Protein AF-A0A1P8YPI7-F1 (afdb_monomer_lite)

pLDDT: mean 75.55, std 12.3, range [41.0, 91.81]

Foldseek 3Di:
DVVVVVVVVVVVVVVVCVVVQVVCLVQVDDPVQSVVSVVVSVVVVVVVVVVVVVLVVVDDPVPNVVSCVVVVVVVVVVVVVCVVCVVVVVVVSVPRD

Secondary structure (DSSP, 8-state):
-HHHHHHHHHHHHHHHHHHHHHHHHHHS--TT-HHHHHHHHHHHHHHHHHHHHHHHTT--TTSHHHHHHHHHHHHHHHHHHHHHHHHHHHHHHTT--

Structure (mmCIF, N/CA/C/O backbone):
data_AF-A0A1P8YPI7-F1
#
_entry.id   AF-A0A1P8YPI7-F1
#
loop_
_atom_site.group_PDB
_atom_site.id
_atom_site.type_symbol
_atom_site.label_atom_id
_atom_site.label_alt_id
_atom_site.label_comp_id
_atom_site.label_asym_id
_atom_site.label_entity_id
_atom_site.label_seq_id
_atom_site.pdbx_PDB_ins_code
_atom_site.Cartn_x
_atom_site.Cartn_y
_atom_site.Cartn_z
_atom_site.occupancy
_atom_site.B_iso_or_equiv
_atom_site.auth_seq_id
_atom_site.auth_comp_id
_atom_site.auth_asym_id
_atom_site.auth_atom_id
_atom_site.pdbx_PDB_model_num
ATOM 1 N N . MET A 1 1 ? 13.700 16.456 -9.979 1.00 68.38 1 MET A N 1
ATOM 2 C CA . MET A 1 1 ? 12.294 16.893 -10.152 1.00 68.38 1 MET A CA 1
ATOM 3 C C . MET A 1 1 ? 11.296 15.740 -10.022 1.00 68.38 1 MET A C 1
ATOM 5 O O . MET A 1 1 ? 10.402 15.863 -9.201 1.00 68.38 1 MET A O 1
ATOM 9 N N . GLY A 1 2 ? 11.452 14.607 -10.726 1.00 81.00 2 GLY A N 1
ATOM 10 C CA . GLY A 1 2 ? 10.509 13.470 -10.629 1.00 81.00 2 GLY A CA 1
ATOM 11 C C . GLY A 1 2 ? 10.334 12.869 -9.223 1.00 81.00 2 GLY A C 1
ATOM 12 O O . GLY A 1 2 ? 9.208 12.687 -8.775 1.00 81.00 2 GLY A O 1
ATOM 13 N N . LEU A 1 3 ? 11.429 12.668 -8.478 1.00 83.69 3 LEU A N 1
ATOM 14 C CA . LEU A 1 3 ? 11.396 12.192 -7.082 1.00 83.69 3 LEU A CA 1
ATOM 15 C C . LEU A 1 3 ? 10.542 13.067 -6.151 1.00 83.69 3 LEU A C 1
ATOM 17 O O . LEU A 1 3 ? 9.869 12.545 -5.270 1.00 83.69 3 LEU A O 1
ATOM 21 N N . MET A 1 4 ? 10.526 14.386 -6.369 1.00 86.69 4 MET A N 1
ATOM 22 C CA . MET A 1 4 ? 9.725 15.311 -5.564 1.00 86.69 4 MET A CA 1
ATOM 23 C C . MET A 1 4 ? 8.227 15.051 -5.747 1.00 86.69 4 MET A C 1
ATOM 25 O O . MET A 1 4 ? 7.493 15.013 -4.767 1.00 86.69 4 MET A O 1
ATOM 29 N N . PHE A 1 5 ? 7.783 14.818 -6.985 1.00 87.38 5 PHE A N 1
ATOM 30 C CA . PHE A 1 5 ? 6.388 14.479 -7.275 1.00 87.38 5 PHE A CA 1
ATOM 31 C C . PHE A 1 5 ? 5.993 13.117 -6.708 1.00 87.38 5 PHE A C 1
ATOM 33 O O . PHE A 1 5 ? 4.896 12.986 -6.173 1.00 87.38 5 PHE A O 1
ATOM 40 N N . ILE A 1 6 ? 6.884 12.124 -6.791 1.00 87.00 6 ILE A N 1
ATOM 41 C CA . ILE A 1 6 ? 6.637 10.787 -6.238 1.00 87.00 6 ILE A CA 1
ATOM 42 C C . ILE A 1 6 ? 6.454 10.868 -4.723 1.00 87.00 6 ILE A C 1
ATOM 44 O O . ILE A 1 6 ? 5.450 10.383 -4.211 1.00 87.00 6 ILE A O 1
ATOM 48 N N . LEU A 1 7 ? 7.383 11.517 -4.014 1.00 89.06 7 LEU A N 1
ATOM 49 C CA . LEU A 1 7 ? 7.298 11.669 -2.562 1.00 89.06 7 LEU A CA 1
ATOM 50 C C . LEU A 1 7 ? 6.076 12.492 -2.150 1.00 89.06 7 LEU A C 1
ATOM 52 O O . LEU A 1 7 ? 5.379 12.102 -1.223 1.00 89.06 7 LEU A O 1
ATOM 56 N N . LEU A 1 8 ? 5.762 13.568 -2.878 1.00 89.56 8 LEU A N 1
ATOM 57 C CA . LEU A 1 8 ? 4.567 14.377 -2.634 1.00 89.56 8 LEU A CA 1
ATOM 58 C C . LEU A 1 8 ? 3.285 13.545 -2.779 1.00 89.56 8 LEU A C 1
ATOM 60 O O . LEU A 1 8 ? 2.428 13.589 -1.900 1.00 89.56 8 LEU A O 1
ATOM 64 N N . LEU A 1 9 ? 3.167 12.744 -3.842 1.00 88.69 9 LEU A N 1
ATOM 65 C CA . LEU A 1 9 ? 2.035 11.834 -4.037 1.00 88.69 9 LEU A CA 1
ATOM 66 C C . LEU A 1 9 ? 1.953 10.785 -2.916 1.00 88.69 9 LEU A C 1
ATOM 68 O O . LEU A 1 9 ? 0.864 10.500 -2.418 1.00 88.69 9 LEU A O 1
ATOM 72 N N . PHE A 1 10 ? 3.100 10.255 -2.485 1.00 84.88 10 PHE A N 1
ATOM 73 C CA . PHE A 1 10 ? 3.185 9.307 -1.376 1.00 84.88 10 PHE A CA 1
ATOM 74 C C . PHE A 1 10 ? 2.701 9.924 -0.061 1.00 84.88 10 PHE A C 1
ATOM 76 O O . PHE A 1 10 ? 1.888 9.327 0.637 1.00 84.88 10 PHE A O 1
ATOM 83 N N . THR A 1 11 ? 3.115 11.158 0.233 1.00 88.19 11 THR A N 1
ATOM 84 C CA . THR A 1 11 ? 2.665 11.897 1.417 1.00 88.19 11 THR A CA 1
ATOM 85 C C . THR A 1 11 ? 1.158 12.141 1.393 1.00 88.19 11 THR A C 1
ATOM 87 O O . THR A 1 11 ? 0.496 11.972 2.415 1.00 88.19 11 THR A O 1
ATOM 90 N N . PHE A 1 12 ? 0.581 12.492 0.238 1.00 87.56 12 PHE A N 1
ATOM 91 C CA . PHE A 1 12 ? -0.875 12.594 0.114 1.00 87.56 12 PHE A CA 1
ATOM 92 C C . PHE A 1 12 ? -1.556 11.253 0.408 1.00 87.56 12 PHE A C 1
ATOM 94 O O . PHE A 1 12 ? -2.516 11.224 1.173 1.00 87.56 12 PHE A O 1
ATOM 101 N N . ALA A 1 13 ? -1.048 10.143 -0.137 1.00 83.25 13 ALA A N 1
ATOM 102 C CA . ALA A 1 13 ? -1.586 8.810 0.130 1.00 83.25 13 ALA A CA 1
ATOM 103 C C . ALA A 1 13 ? -1.514 8.437 1.624 1.00 83.25 13 ALA A C 1
ATOM 105 O O . ALA A 1 13 ? -2.502 7.959 2.184 1.00 83.25 13 ALA A O 1
ATOM 106 N N . GLU A 1 14 ? -0.393 8.714 2.294 1.00 82.94 14 GLU A N 1
ATOM 107 C CA . GLU A 1 14 ? -0.244 8.504 3.740 1.00 82.94 14 GLU A CA 1
ATOM 108 C C . GLU A 1 14 ? -1.218 9.353 4.559 1.00 82.94 14 GLU A C 1
ATOM 110 O O . GLU A 1 14 ? -1.796 8.864 5.534 1.00 82.94 14 GLU A O 1
ATOM 115 N N . LEU A 1 15 ? -1.454 10.601 4.145 1.00 85.50 15 LEU A N 1
ATOM 116 C CA . LEU A 1 15 ? -2.401 11.489 4.812 1.00 85.50 15 LEU A CA 1
ATOM 117 C C . LEU A 1 15 ? -3.838 10.961 4.735 1.00 85.50 15 LEU A C 1
ATOM 119 O O . LEU A 1 15 ? -4.607 11.186 5.663 1.00 85.50 15 LEU A O 1
ATOM 123 N N . PHE A 1 16 ? -4.207 10.237 3.675 1.00 79.31 16 PHE A N 1
ATOM 124 C CA . PHE A 1 16 ? -5.496 9.544 3.611 1.00 79.31 16 PHE A CA 1
ATOM 125 C C . PHE A 1 16 ? -5.506 8.254 4.441 1.00 79.31 16 PHE A C 1
ATOM 127 O O . PHE A 1 16 ? -6.523 7.934 5.054 1.00 79.31 16 PHE A O 1
ATOM 134 N N . LEU A 1 17 ? -4.392 7.520 4.505 1.00 73.25 17 LEU A N 1
ATOM 135 C CA . LEU A 1 17 ? -4.318 6.239 5.214 1.00 73.25 17 LEU A CA 1
ATOM 136 C C . LEU A 1 17 ? -4.299 6.390 6.744 1.00 73.25 17 LEU A C 1
ATOM 138 O O . LEU A 1 17 ? -4.984 5.645 7.442 1.00 73.25 17 LEU A O 1
ATOM 142 N N . SER A 1 18 ? -3.539 7.351 7.271 1.00 75.44 18 SER A N 1
ATOM 143 C CA . SER A 1 18 ? -3.324 7.551 8.712 1.00 75.44 18 SER A CA 1
ATOM 144 C C . SER A 1 18 ? -4.614 7.838 9.516 1.00 75.44 18 SER A C 1
ATOM 146 O O . SER A 1 18 ? -4.885 7.118 10.486 1.00 75.44 18 SER A O 1
ATOM 148 N N . PRO A 1 19 ? -5.489 8.789 9.118 1.00 65.19 19 PRO A N 1
ATOM 149 C CA . PRO A 1 19 ? -6.743 9.043 9.827 1.00 65.19 19 PRO A CA 1
ATOM 150 C C . PRO A 1 19 ? -7.781 7.937 9.591 1.00 65.19 19 PRO A C 1
ATOM 152 O O . PRO A 1 19 ? -8.561 7.632 10.493 1.00 65.19 19 PRO A O 1
ATOM 155 N N . VAL A 1 20 ? -7.785 7.295 8.414 1.00 65.75 20 VAL A N 1
ATOM 156 C CA . VAL A 1 20 ? -8.739 6.224 8.080 1.00 65.75 20 VAL A CA 1
ATOM 157 C C . VAL A 1 20 ? -8.402 4.928 8.816 1.00 65.75 20 VAL A C 1
ATOM 159 O O . VAL A 1 20 ? -9.312 4.294 9.338 1.00 65.75 20 VAL A O 1
ATOM 162 N N . GLY A 1 21 ? -7.127 4.551 8.937 1.00 61.97 21 GLY A N 1
ATOM 163 C CA . GLY A 1 21 ? -6.698 3.330 9.631 1.00 61.97 21 GLY A CA 1
ATOM 164 C C . GLY A 1 21 ? -7.006 3.346 11.132 1.00 61.97 21 GLY A C 1
ATOM 165 O O . GLY A 1 21 ? -7.547 2.383 11.687 1.00 61.97 21 GLY A O 1
ATOM 166 N N . LEU A 1 22 ? -6.754 4.481 11.788 1.00 59.78 22 LEU A N 1
ATOM 167 C CA . LEU A 1 22 ? -7.103 4.683 13.197 1.00 59.78 22 LEU A CA 1
ATOM 168 C C . LEU A 1 22 ? -8.617 4.868 13.402 1.00 59.78 22 LEU A C 1
ATOM 170 O O . LEU A 1 22 ? -9.177 4.362 14.375 1.00 59.78 22 LEU A O 1
ATOM 174 N N . SER A 1 23 ? -9.322 5.520 12.472 1.00 60.62 23 SER A N 1
ATOM 175 C CA . SER A 1 23 ? -10.784 5.642 12.550 1.00 60.62 23 SER A CA 1
ATOM 176 C C . SER A 1 23 ? -11.512 4.311 12.298 1.00 60.62 23 SER A C 1
ATOM 178 O O . SER A 1 23 ? -12.495 4.026 12.976 1.00 60.62 23 SER A O 1
ATOM 180 N N . LEU A 1 24 ? -11.028 3.451 11.393 1.00 56.41 24 LEU A N 1
ATOM 181 C CA . LEU A 1 24 ? -11.594 2.114 11.166 1.00 56.41 24 LEU A CA 1
ATOM 182 C C . LEU A 1 24 ? -11.378 1.200 12.372 1.00 56.41 24 LEU A C 1
ATOM 184 O O . LEU A 1 24 ? -12.319 0.544 12.811 1.00 56.41 24 LEU A O 1
ATOM 188 N N . SER A 1 25 ? -10.161 1.168 12.920 1.00 58.00 25 SER A N 1
ATOM 189 C CA . SER A 1 25 ? -9.847 0.330 14.085 1.00 58.00 25 SER A CA 1
ATOM 190 C C . SER A 1 25 ? -10.636 0.735 15.332 1.00 58.00 25 SER A C 1
ATOM 192 O O . SER A 1 25 ? -10.979 -0.135 16.125 1.00 58.00 25 SER A O 1
ATOM 194 N N . THR A 1 26 ? -11.004 2.013 15.468 1.00 55.72 26 THR A N 1
ATOM 195 C CA . THR A 1 26 ? -11.857 2.505 16.564 1.00 55.72 26 THR A CA 1
ATOM 196 C C . THR A 1 26 ? -13.359 2.339 16.284 1.00 55.72 26 THR A C 1
ATOM 198 O O . THR A 1 26 ? -14.103 2.016 17.207 1.00 55.72 26 THR A O 1
ATOM 201 N N . LYS A 1 27 ? -13.833 2.492 15.034 1.00 54.06 27 LYS A N 1
ATOM 202 C CA . LYS A 1 27 ? -15.262 2.338 14.673 1.00 54.06 27 LYS A CA 1
ATOM 203 C C . LYS A 1 27 ? -15.738 0.893 14.500 1.00 54.06 27 LYS A C 1
ATOM 205 O O . LYS A 1 27 ? -16.908 0.625 14.748 1.00 54.06 27 LYS A O 1
ATOM 210 N N . LEU A 1 28 ? -14.876 -0.027 14.063 1.00 52.62 28 LEU A N 1
ATOM 211 C CA . LEU A 1 28 ? -15.202 -1.456 13.926 1.00 52.62 28 LEU A CA 1
ATOM 212 C C . LEU A 1 28 ? -14.859 -2.275 15.173 1.00 52.62 28 LEU A C 1
ATOM 214 O O . LEU A 1 28 ? -15.145 -3.469 15.191 1.00 52.62 28 LEU A O 1
ATOM 218 N N . ALA A 1 29 ? -14.250 -1.672 16.200 1.00 45.12 29 ALA A N 1
ATOM 219 C CA . ALA A 1 29 ? -13.926 -2.371 17.434 1.00 45.12 29 ALA A CA 1
ATOM 220 C C . ALA A 1 29 ? -15.207 -2.768 18.189 1.00 45.12 29 ALA A C 1
ATOM 222 O O . ALA A 1 29 ? -15.914 -1.899 18.709 1.00 45.12 29 ALA A O 1
ATOM 223 N N . PRO A 1 30 ? -15.492 -4.076 18.344 1.00 51.69 30 PRO A N 1
ATOM 224 C CA . PRO A 1 30 ? -16.431 -4.529 19.358 1.00 51.69 30 PRO A CA 1
ATOM 225 C C . PRO A 1 30 ? -15.891 -4.058 20.713 1.00 51.69 30 PRO A C 1
ATOM 227 O O . PRO A 1 30 ? -14.687 -4.168 20.954 1.00 51.69 30 PRO A O 1
ATOM 230 N N . LYS A 1 31 ? -16.752 -3.572 21.620 1.00 56.47 31 LYS A N 1
ATOM 231 C CA . LYS A 1 31 ? -16.346 -3.026 22.937 1.00 56.47 31 LYS A CA 1
AT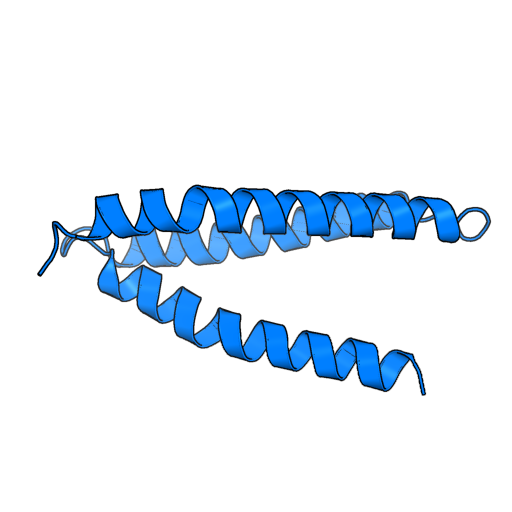OM 232 C C . LYS A 1 31 ? -15.401 -3.944 23.747 1.00 56.47 31 LYS A C 1
ATOM 234 O O . LYS A 1 31 ? -14.715 -3.457 24.635 1.00 56.47 31 LYS A O 1
ATOM 239 N N . ALA A 1 32 ? -15.345 -5.241 23.429 1.00 59.81 32 ALA A N 1
ATOM 240 C CA . ALA A 1 32 ? -14.487 -6.240 24.066 1.00 59.81 32 ALA A CA 1
ATOM 241 C C . ALA A 1 32 ? -13.063 -6.394 23.471 1.00 59.81 32 ALA A C 1
ATOM 243 O O . ALA A 1 32 ? -12.191 -6.904 24.165 1.00 59.81 32 ALA A O 1
ATOM 244 N N . PHE A 1 33 ? -12.788 -5.968 22.226 1.00 60.56 33 PHE A N 1
ATOM 245 C CA . PHE A 1 33 ? -11.543 -6.318 21.502 1.00 60.56 33 PHE A CA 1
ATOM 246 C C . PHE A 1 33 ? -10.830 -5.127 20.833 1.00 60.56 33 PHE A C 1
ATOM 248 O O . PHE A 1 33 ? -10.144 -5.281 19.822 1.00 60.56 33 PHE A O 1
ATOM 255 N N . HIS A 1 34 ? -10.947 -3.928 21.409 1.00 64.31 34 HIS A N 1
ATOM 256 C CA . HIS A 1 34 ? -10.333 -2.707 20.868 1.00 64.31 34 HIS A CA 1
ATOM 257 C C . HIS A 1 34 ? -8.813 -2.842 20.644 1.00 64.31 34 HIS A C 1
ATOM 259 O O . HIS A 1 34 ? -8.302 -2.530 19.570 1.00 64.31 34 HIS A O 1
ATOM 265 N N . THR A 1 35 ? -8.084 -3.388 21.624 1.00 67.94 35 THR A N 1
ATOM 266 C CA . THR A 1 35 ? -6.626 -3.577 21.533 1.00 67.94 35 THR A CA 1
ATOM 267 C C . THR A 1 35 ? -6.226 -4.570 20.436 1.00 67.94 35 THR A C 1
ATOM 269 O O . THR A 1 35 ? -5.202 -4.378 19.787 1.00 67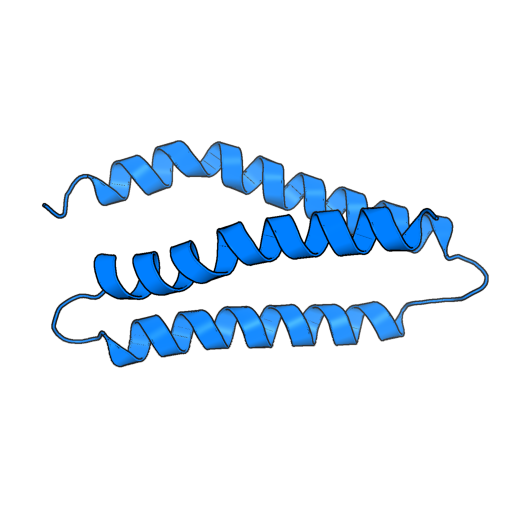.94 35 THR A O 1
ATOM 272 N N . GLN A 1 36 ? -7.037 -5.603 20.171 1.00 74.38 36 GLN A N 1
ATOM 273 C CA . GLN A 1 36 ? -6.757 -6.582 19.113 1.00 74.38 36 GLN A CA 1
ATOM 274 C C . GLN A 1 36 ? -6.970 -6.006 17.710 1.00 74.38 36 GLN A C 1
ATOM 276 O O . GLN A 1 36 ? -6.179 -6.297 16.819 1.00 74.38 36 GLN A O 1
ATOM 281 N N . MET A 1 37 ? -7.979 -5.152 17.509 1.00 75.44 37 MET A N 1
ATOM 282 C CA . MET A 1 37 ? -8.206 -4.486 16.217 1.00 75.44 37 MET A CA 1
ATOM 283 C C . MET A 1 37 ? -7.071 -3.517 15.867 1.00 75.44 37 MET A C 1
ATOM 285 O O . MET A 1 37 ? -6.618 -3.474 14.724 1.00 75.44 37 MET A O 1
ATOM 289 N N . VAL A 1 38 ? -6.555 -2.790 16.862 1.00 74.88 38 VAL A N 1
ATOM 290 C CA . VAL A 1 38 ? -5.360 -1.949 16.700 1.00 74.88 38 VAL A CA 1
ATOM 291 C C . VAL A 1 38 ? -4.115 -2.806 16.431 1.00 74.88 38 VAL A C 1
ATOM 293 O O . VAL A 1 38 ? -3.330 -2.481 15.541 1.00 74.88 38 VAL A O 1
ATOM 296 N N . ALA A 1 39 ? -3.948 -3.935 17.129 1.00 81.00 39 ALA A N 1
ATOM 297 C CA . ALA A 1 39 ? -2.841 -4.861 16.878 1.00 81.00 39 ALA A CA 1
ATOM 298 C C . ALA A 1 39 ? -2.891 -5.463 15.462 1.00 81.00 39 ALA A C 1
ATOM 300 O O . ALA A 1 39 ? -1.857 -5.565 14.810 1.00 81.00 39 ALA A O 1
ATOM 301 N N . LEU A 1 40 ? -4.082 -5.800 14.956 1.00 81.81 40 LEU A N 1
ATOM 302 C CA . LEU A 1 40 ? -4.300 -6.263 13.582 1.00 81.81 40 LEU A CA 1
ATOM 303 C C . LEU A 1 40 ? -3.933 -5.193 12.547 1.00 81.81 40 LEU A C 1
ATOM 305 O O . LEU A 1 40 ? -3.308 -5.516 11.537 1.00 81.81 40 LEU A O 1
ATOM 309 N N . PHE A 1 41 ? -4.260 -3.924 12.808 1.00 79.25 41 PHE A N 1
ATOM 310 C CA . PHE A 1 41 ? -3.845 -2.812 11.951 1.00 79.25 41 PHE A CA 1
ATOM 311 C C . PHE A 1 41 ? -2.314 -2.704 11.869 1.00 79.25 41 PHE A C 1
ATOM 313 O O . PH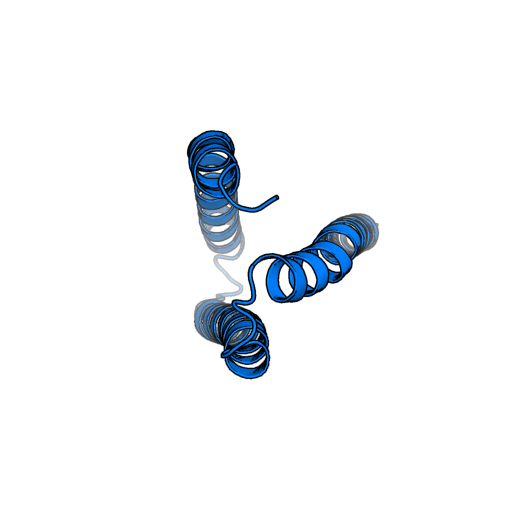E A 1 41 ? -1.754 -2.726 10.773 1.00 79.25 41 PHE A O 1
ATOM 320 N N . PHE A 1 42 ? -1.621 -2.676 13.012 1.00 81.69 42 PHE A N 1
ATOM 321 C CA . PHE A 1 42 ? -0.154 -2.637 13.031 1.00 81.69 42 PHE A CA 1
ATOM 322 C C . PHE A 1 42 ? 0.487 -3.892 12.431 1.00 81.69 42 PHE A C 1
ATOM 324 O O . PHE A 1 42 ? 1.501 -3.788 11.744 1.00 81.69 42 PHE A O 1
ATOM 331 N N . LEU A 1 43 ? -0.116 -5.067 12.630 1.00 86.12 43 LEU A N 1
ATOM 332 C CA . LEU A 1 43 ? 0.331 -6.311 12.011 1.00 86.12 43 LEU A CA 1
ATOM 333 C C . LEU A 1 43 ? 0.250 -6.227 10.483 1.00 86.12 43 LEU A C 1
ATOM 335 O O . LEU A 1 43 ? 1.202 -6.600 9.804 1.00 86.12 43 LEU A O 1
ATOM 339 N N . SER A 1 44 ? -0.843 -5.686 9.938 1.00 85.38 44 SER A N 1
ATOM 340 C CA . SER A 1 44 ? -0.984 -5.469 8.495 1.00 85.38 44 SER A CA 1
ATOM 341 C C . SER A 1 44 ? 0.111 -4.548 7.947 1.00 85.38 44 SER A C 1
ATOM 343 O O . SER A 1 44 ? 0.669 -4.830 6.887 1.00 85.38 44 SER A O 1
ATOM 345 N N . VAL A 1 45 ? 0.454 -3.475 8.669 1.00 85.06 45 VAL A N 1
ATOM 346 C CA . VAL A 1 45 ? 1.546 -2.562 8.286 1.00 85.06 45 VAL A CA 1
ATOM 347 C C . VAL A 1 45 ? 2.899 -3.279 8.331 1.00 85.06 45 VAL A C 1
ATOM 349 O O . VAL A 1 45 ? 3.672 -3.192 7.379 1.00 85.06 45 VAL A O 1
ATOM 352 N N . ALA A 1 46 ? 3.176 -4.043 9.391 1.00 86.75 46 ALA A N 1
ATOM 353 C CA . ALA A 1 46 ? 4.420 -4.799 9.534 1.00 86.75 46 ALA A CA 1
ATOM 354 C C . ALA A 1 46 ? 4.599 -5.854 8.429 1.00 86.75 46 ALA A C 1
ATOM 356 O O . ALA A 1 46 ? 5.700 -6.014 7.894 1.00 86.75 46 ALA A O 1
ATOM 357 N N . LEU A 1 47 ? 3.518 -6.546 8.059 1.00 89.12 47 LEU A N 1
ATOM 358 C CA . LEU A 1 47 ? 3.506 -7.504 6.954 1.00 89.12 47 LEU A CA 1
ATOM 359 C C . LEU A 1 47 ? 3.759 -6.813 5.610 1.00 89.12 47 LEU A C 1
ATOM 361 O O . LEU A 1 47 ? 4.586 -7.292 4.838 1.00 89.12 47 LEU A O 1
ATOM 365 N N . GLY A 1 48 ? 3.117 -5.667 5.356 1.00 86.19 48 GLY A N 1
ATOM 366 C CA . GLY A 1 48 ? 3.344 -4.870 4.147 1.00 86.19 48 GLY A CA 1
ATOM 367 C C . GLY A 1 48 ? 4.801 -4.423 4.007 1.00 86.19 48 GLY A C 1
ATOM 368 O O . GLY A 1 48 ? 5.427 -4.664 2.975 1.00 86.19 48 GLY A O 1
ATOM 369 N N . SER A 1 49 ? 5.374 -3.862 5.073 1.00 85.94 49 SER A N 1
ATOM 370 C CA . SER A 1 49 ? 6.781 -3.443 5.110 1.00 85.94 49 SER A CA 1
ATOM 371 C C . SER A 1 49 ? 7.746 -4.619 4.941 1.00 85.94 49 SER A C 1
ATOM 373 O O . SER A 1 49 ? 8.731 -4.515 4.212 1.00 85.94 49 SER A O 1
ATOM 375 N N . SER A 1 50 ? 7.454 -5.765 5.564 1.00 87.88 50 SER A N 1
ATOM 376 C CA . SER A 1 50 ? 8.270 -6.978 5.420 1.00 87.88 50 SER A CA 1
ATOM 377 C C . SER A 1 50 ? 8.230 -7.520 3.991 1.00 87.88 50 SER A C 1
ATOM 379 O O . SER A 1 50 ? 9.271 -7.864 3.432 1.00 87.88 50 SER A O 1
ATOM 381 N N . MET A 1 51 ? 7.047 -7.538 3.371 1.00 85.19 51 MET A N 1
ATOM 382 C CA . MET A 1 51 ? 6.873 -7.950 1.980 1.00 85.19 51 MET A CA 1
ATOM 383 C C . MET A 1 51 ? 7.642 -7.023 1.032 1.00 85.19 51 MET A C 1
ATOM 385 O O . MET A 1 51 ? 8.398 -7.510 0.190 1.00 85.19 51 MET A O 1
ATOM 389 N N . ALA A 1 52 ? 7.549 -5.702 1.221 1.00 82.62 52 ALA A N 1
ATOM 390 C CA . ALA A 1 52 ? 8.329 -4.728 0.458 1.00 82.62 52 ALA A CA 1
ATOM 391 C C . ALA A 1 52 ? 9.845 -4.959 0.604 1.00 82.62 52 ALA A C 1
ATOM 393 O O . ALA A 1 52 ? 10.567 -4.964 -0.391 1.00 82.62 52 ALA A O 1
ATOM 394 N N . GLY A 1 53 ? 10.322 -5.244 1.822 1.00 83.81 53 GLY A N 1
ATOM 395 C CA . GLY A 1 53 ? 11.725 -5.572 2.083 1.00 83.81 53 GLY A CA 1
ATOM 396 C C . GLY A 1 53 ? 12.190 -6.864 1.404 1.00 83.81 53 GLY A C 1
ATOM 397 O O . GLY A 1 53 ? 13.310 -6.927 0.900 1.00 83.81 53 GLY A O 1
ATOM 398 N N . THR A 1 54 ? 11.343 -7.897 1.341 1.00 84.00 54 THR A N 1
ATOM 399 C CA . THR A 1 54 ? 11.665 -9.121 0.585 1.00 84.00 54 THR A CA 1
ATOM 400 C C . THR A 1 54 ? 11.681 -8.889 -0.919 1.00 84.00 54 THR A C 1
ATOM 402 O O . THR A 1 54 ? 12.543 -9.440 -1.598 1.00 84.00 54 THR A O 1
ATOM 405 N N . LEU A 1 55 ? 10.783 -8.047 -1.431 1.00 79.69 55 LEU A N 1
ATOM 406 C CA . LEU A 1 55 ? 10.701 -7.723 -2.852 1.00 79.69 55 LEU A CA 1
ATOM 407 C C . LEU A 1 55 ? 11.921 -6.909 -3.301 1.00 79.69 55 LEU A C 1
ATOM 409 O O . LEU A 1 55 ? 12.500 -7.206 -4.340 1.00 79.69 55 LEU A O 1
ATOM 413 N N . ALA A 1 56 ? 12.397 -5.991 -2.454 1.00 78.69 56 ALA A N 1
ATOM 414 C CA . ALA A 1 56 ? 13.605 -5.204 -2.694 1.00 78.69 56 ALA A CA 1
ATOM 415 C C . ALA A 1 56 ? 14.877 -6.056 -2.870 1.00 78.69 56 ALA A C 1
ATOM 417 O O . ALA A 1 56 ? 15.803 -5.624 -3.547 1.00 78.69 56 ALA A O 1
ATOM 418 N N . LYS A 1 57 ? 14.931 -7.282 -2.324 1.00 76.81 57 LYS A N 1
ATOM 419 C CA . LYS A 1 57 ? 16.061 -8.207 -2.553 1.00 76.81 57 LYS A CA 1
ATOM 420 C C . LYS A 1 57 ? 16.131 -8.732 -3.988 1.00 76.81 57 LYS A C 1
ATOM 422 O O . LYS A 1 57 ? 17.195 -9.167 -4.411 1.00 76.81 57 LYS A O 1
ATOM 427 N N . TYR A 1 58 ? 15.012 -8.719 -4.710 1.00 71.50 58 TYR A N 1
ATOM 428 C CA . TYR A 1 58 ? 14.938 -9.112 -6.118 1.00 71.50 58 TYR A CA 1
ATOM 429 C C . TYR A 1 58 ? 15.230 -7.947 -7.072 1.00 71.50 58 TYR A C 1
ATOM 431 O O . TYR A 1 58 ? 15.168 -8.127 -8.286 1.00 71.50 58 TYR A O 1
ATOM 439 N N . TYR A 1 59 ? 15.547 -6.761 -6.545 1.00 67.94 59 TYR A N 1
ATOM 440 C CA . TYR A 1 59 ? 15.952 -5.625 -7.357 1.00 67.94 59 TYR A CA 1
ATOM 441 C C . TYR A 1 59 ? 17.306 -5.908 -8.017 1.00 67.94 59 TYR A C 1
ATOM 443 O O . TYR A 1 59 ? 18.306 -6.128 -7.333 1.00 67.94 59 TYR A O 1
ATOM 451 N N . ASN A 1 60 ? 17.334 -5.902 -9.349 1.00 70.19 60 ASN A N 1
ATOM 452 C CA . ASN A 1 60 ? 18.553 -6.010 -10.140 1.00 70.19 60 ASN A CA 1
ATOM 453 C C . ASN A 1 60 ? 18.708 -4.738 -10.972 1.00 70.19 60 ASN A C 1
ATOM 455 O O . ASN A 1 60 ? 17.803 -4.353 -11.709 1.00 70.19 60 ASN A O 1
ATOM 459 N N . GLU A 1 61 ? 19.863 -4.097 -10.848 1.00 59.97 61 GLU A N 1
ATOM 460 C CA . GLU A 1 61 ? 20.171 -2.798 -11.451 1.00 59.97 61 GLU A CA 1
ATOM 461 C C . GLU A 1 61 ? 20.219 -2.848 -12.990 1.00 59.97 61 GLU A C 1
ATOM 463 O O . GLU A 1 61 ? 20.056 -1.827 -13.644 1.00 59.97 61 GLU A O 1
ATOM 468 N N . ASN A 1 62 ? 20.363 -4.044 -13.578 1.00 61.66 62 ASN A N 1
ATOM 469 C CA . ASN A 1 62 ? 20.330 -4.240 -15.032 1.00 61.66 62 ASN A CA 1
ATOM 470 C C . ASN A 1 62 ? 18.907 -4.445 -15.606 1.00 61.66 62 ASN A C 1
ATOM 472 O O . ASN A 1 62 ? 18.737 -4.348 -16.816 1.00 61.66 62 ASN A O 1
ATOM 476 N N . ASP A 1 63 ? 17.895 -4.698 -14.762 1.00 64.69 63 ASP A N 1
ATOM 477 C CA . ASP A 1 63 ? 16.503 -5.019 -15.142 1.00 64.69 63 ASP A CA 1
ATOM 478 C C . ASP A 1 63 ? 15.482 -4.206 -14.303 1.00 64.69 63 ASP A C 1
ATOM 480 O O . ASP A 1 63 ? 14.456 -4.709 -13.834 1.00 64.69 63 ASP A O 1
ATOM 484 N N . GLU A 1 64 ? 15.747 -2.912 -14.094 1.00 68.12 64 GLU A N 1
ATOM 485 C 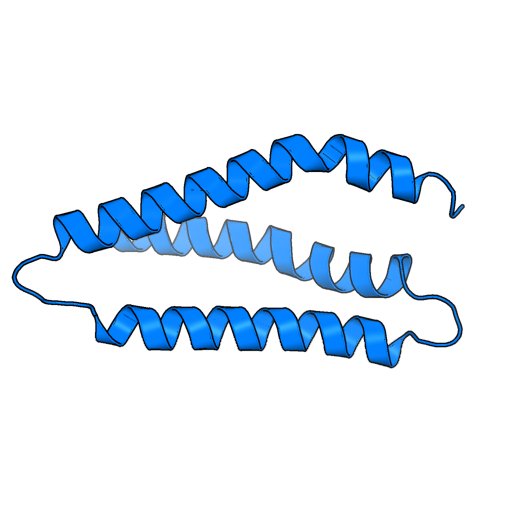CA . GLU A 1 64 ? 14.905 -2.029 -13.266 1.00 68.12 64 GLU A CA 1
ATOM 486 C C . GLU A 1 64 ? 13.483 -1.829 -13.834 1.00 68.12 64 GLU A C 1
ATOM 488 O O . GLU A 1 64 ? 12.491 -1.832 -13.098 1.00 68.12 64 GLU A O 1
ATOM 493 N N . VAL A 1 65 ? 13.359 -1.710 -15.160 1.00 73.50 65 VAL A N 1
ATOM 494 C CA . VAL A 1 65 ? 12.099 -1.401 -15.855 1.00 73.50 65 VAL A CA 1
ATOM 495 C C . VAL A 1 65 ? 11.045 -2.505 -15.680 1.00 73.50 65 VAL A C 1
ATOM 497 O O . VAL A 1 65 ? 9.920 -2.182 -15.276 1.00 73.50 65 VAL A O 1
ATOM 500 N N . PRO A 1 66 ? 11.335 -3.798 -15.936 1.00 76.44 66 PRO A N 1
ATOM 501 C CA . PRO A 1 66 ? 10.355 -4.862 -15.716 1.00 76.44 66 PRO A CA 1
ATOM 502 C C . PRO A 1 66 ? 9.999 -5.039 -14.234 1.00 76.44 66 PRO A C 1
ATOM 504 O O . PRO A 1 66 ? 8.830 -5.288 -13.928 1.00 76.44 66 PRO A O 1
ATOM 507 N N . TYR A 1 67 ? 10.949 -4.835 -13.313 1.00 77.38 67 TYR A N 1
ATOM 508 C CA . TYR A 1 67 ? 10.685 -4.888 -11.872 1.00 77.38 67 TYR A CA 1
ATOM 509 C C . TYR A 1 67 ? 9.650 -3.832 -11.452 1.00 77.38 67 TYR A C 1
ATOM 511 O O . TYR A 1 67 ? 8.608 -4.174 -10.886 1.00 77.38 67 TYR A O 1
ATOM 519 N N . PHE A 1 68 ? 9.866 -2.558 -11.799 1.00 78.62 68 PHE A N 1
ATOM 520 C CA . PHE A 1 68 ? 8.912 -1.490 -11.476 1.00 78.62 68 PHE A CA 1
ATOM 521 C C . PHE A 1 68 ? 7.569 -1.656 -12.191 1.00 78.62 68 PHE A C 1
ATOM 523 O O . PHE A 1 68 ? 6.526 -1.355 -11.608 1.00 78.62 68 PHE A O 1
ATOM 530 N N . THR A 1 69 ? 7.570 -2.178 -13.419 1.00 82.50 69 THR A N 1
ATOM 531 C CA . THR A 1 69 ? 6.336 -2.424 -14.177 1.00 82.50 69 THR A CA 1
ATOM 532 C C . THR A 1 69 ? 5.477 -3.494 -13.507 1.00 82.50 69 THR A C 1
ATOM 534 O O . THR A 1 69 ? 4.272 -3.299 -13.357 1.00 82.50 69 THR A O 1
ATOM 537 N N . TRP A 1 70 ? 6.074 -4.598 -13.046 1.00 83.31 70 TRP A N 1
ATOM 538 C CA . TRP A 1 70 ? 5.333 -5.671 -12.380 1.00 83.31 70 TRP A CA 1
ATOM 539 C C . TRP A 1 70 ? 4.805 -5.245 -11.007 1.00 83.31 70 TRP A C 1
ATOM 541 O O . TRP A 1 70 ? 3.640 -5.484 -10.690 1.00 83.31 70 TRP A O 1
ATOM 551 N N . VAL A 1 71 ? 5.624 -4.542 -10.218 1.00 85.06 71 VAL A N 1
ATOM 552 C CA . VAL A 1 71 ? 5.213 -3.999 -8.912 1.00 85.06 71 VAL A CA 1
ATOM 553 C C . VAL A 1 71 ? 4.103 -2.957 -9.072 1.00 85.06 71 VAL A C 1
ATOM 555 O O . VAL A 1 71 ? 3.110 -2.987 -8.339 1.00 85.06 71 VAL A O 1
ATOM 558 N N . GLY A 1 72 ? 4.227 -2.065 -10.057 1.00 84.44 72 GLY A N 1
ATOM 559 C CA . GLY A 1 72 ? 3.204 -1.077 -10.390 1.00 84.44 72 GLY A CA 1
ATOM 560 C C . GLY A 1 72 ? 1.900 -1.728 -10.851 1.00 84.44 72 GLY A C 1
ATOM 561 O O . GLY A 1 72 ? 0.834 -1.403 -10.328 1.00 84.44 72 GLY A O 1
ATOM 562 N N . ALA A 1 73 ? 1.974 -2.700 -11.764 1.00 88.12 73 ALA A N 1
ATOM 563 C CA . ALA A 1 73 ? 0.810 -3.435 -12.255 1.00 88.12 73 ALA A CA 1
ATOM 564 C C . ALA A 1 73 ? 0.095 -4.202 -11.132 1.00 88.12 73 ALA A C 1
ATOM 566 O O . ALA A 1 73 ? -1.128 -4.118 -11.017 1.00 88.12 73 ALA A O 1
ATOM 567 N N . ALA A 1 74 ? 0.844 -4.886 -10.261 1.00 87.44 74 ALA A N 1
ATOM 568 C CA . ALA A 1 74 ? 0.288 -5.571 -9.098 1.00 87.44 74 ALA A CA 1
ATOM 569 C C . ALA A 1 74 ? -0.401 -4.589 -8.135 1.00 87.44 74 ALA A C 1
ATOM 571 O O . ALA A 1 74 ? -1.505 -4.858 -7.664 1.00 87.44 74 ALA A O 1
ATOM 572 N N . SER A 1 75 ? 0.204 -3.422 -7.894 1.00 85.19 75 SER A N 1
ATOM 573 C CA . SER A 1 75 ? -0.373 -2.379 -7.035 1.00 85.19 75 SER A CA 1
ATOM 574 C C . SER A 1 75 ? -1.688 -1.832 -7.599 1.00 85.19 75 SER A C 1
ATOM 576 O O . SER A 1 75 ? -2.669 -1.698 -6.867 1.00 85.19 75 SER A O 1
ATOM 578 N N . ILE A 1 76 ? -1.743 -1.574 -8.911 1.00 89.12 76 ILE A N 1
ATOM 579 C CA . ILE A 1 76 ? -2.970 -1.146 -9.599 1.00 89.12 76 ILE A CA 1
ATOM 580 C C . ILE A 1 76 ? -4.037 -2.239 -9.511 1.00 89.12 76 ILE A C 1
ATOM 582 O O . ILE A 1 76 ? -5.183 -1.940 -9.182 1.00 89.12 76 ILE A O 1
ATOM 586 N N . ALA A 1 77 ? -3.672 -3.502 -9.748 1.00 91.81 77 ALA A N 1
ATOM 587 C CA . ALA A 1 77 ? -4.601 -4.624 -9.661 1.00 91.81 77 ALA A CA 1
ATOM 588 C C . ALA A 1 77 ? -5.228 -4.738 -8.261 1.00 91.81 77 ALA A C 1
ATOM 590 O O . ALA A 1 77 ? -6.449 -4.842 -8.144 1.00 91.81 77 ALA A O 1
ATOM 591 N N . VAL A 1 78 ? -4.421 -4.636 -7.199 1.00 88.06 78 VAL A N 1
ATOM 592 C CA . VAL A 1 78 ? -4.916 -4.631 -5.812 1.00 88.06 78 VAL A CA 1
ATOM 593 C C . VAL A 1 78 ? -5.848 -3.441 -5.563 1.00 88.06 78 VAL A C 1
ATOM 595 O O . VAL A 1 78 ? -6.921 -3.621 -4.986 1.00 88.06 78 VAL A O 1
ATOM 598 N N . GLY A 1 79 ? -5.492 -2.245 -6.039 1.00 85.81 79 GLY A N 1
ATOM 599 C CA . GLY A 1 79 ? -6.336 -1.052 -5.926 1.00 85.81 79 GLY A CA 1
ATOM 600 C C . GLY A 1 79 ? -7.695 -1.215 -6.612 1.00 85.81 79 GLY A C 1
ATOM 601 O O . GLY A 1 79 ? -8.731 -0.906 -6.024 1.00 85.81 79 GLY A O 1
ATOM 602 N N . VAL A 1 80 ? -7.716 -1.773 -7.825 1.00 90.69 80 VAL A N 1
ATOM 603 C CA . VAL A 1 80 ? -8.951 -2.059 -8.572 1.00 90.69 80 VAL A CA 1
ATOM 604 C C . VAL A 1 80 ? -9.815 -3.079 -7.832 1.00 90.69 80 VAL A C 1
ATOM 606 O O . VAL A 1 80 ? -11.013 -2.854 -7.661 1.00 90.69 80 VAL A O 1
ATOM 609 N N . VAL A 1 81 ? -9.221 -4.167 -7.335 1.00 90.25 81 VAL A N 1
ATOM 610 C CA . VAL A 1 81 ? -9.938 -5.171 -6.534 1.00 90.25 81 VAL A CA 1
ATOM 611 C C . VAL A 1 81 ? -10.539 -4.534 -5.278 1.00 90.25 81 VAL A C 1
ATOM 613 O O . VAL A 1 81 ? -11.704 -4.781 -4.971 1.00 90.25 81 VAL A O 1
ATOM 616 N N . MET A 1 82 ? -9.805 -3.656 -4.589 1.00 84.12 82 MET A N 1
ATOM 617 C CA . MET A 1 82 ? -10.337 -2.917 -3.439 1.00 84.12 82 MET A CA 1
ATOM 618 C C . MET A 1 82 ? -11.536 -2.037 -3.806 1.00 84.12 82 MET A C 1
ATOM 620 O O . MET A 1 82 ? -12.524 -2.029 -3.074 1.00 84.12 82 MET A O 1
ATOM 624 N N . ILE A 1 83 ? -11.487 -1.323 -4.933 1.00 86.00 83 ILE A N 1
ATOM 625 C CA . ILE A 1 83 ? -12.602 -0.482 -5.398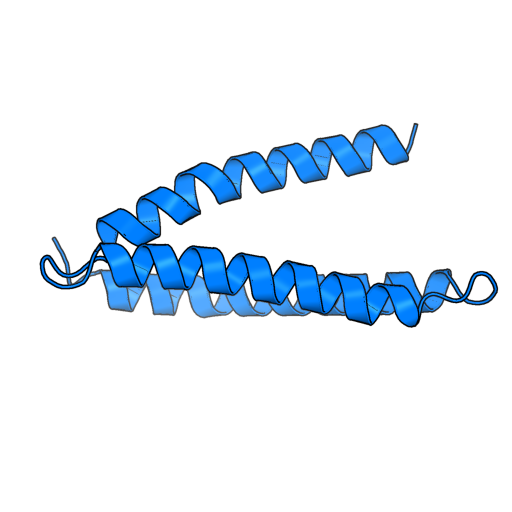 1.00 86.00 83 ILE A CA 1
ATOM 626 C C . ILE A 1 83 ? -13.840 -1.336 -5.694 1.00 86.00 83 ILE A C 1
ATOM 628 O O . ILE A 1 83 ? -14.947 -0.958 -5.314 1.00 86.00 83 ILE A O 1
ATOM 632 N N . LEU A 1 84 ? -13.662 -2.507 -6.308 1.00 89.00 84 LEU A N 1
ATOM 633 C CA . LEU A 1 84 ? -14.758 -3.441 -6.581 1.00 89.00 84 LEU A CA 1
ATOM 634 C C . LEU A 1 84 ? -15.372 -4.016 -5.296 1.00 89.00 84 LEU A C 1
ATOM 636 O O . LEU A 1 84 ? -16.585 -4.207 -5.223 1.00 89.00 84 LEU A O 1
ATOM 640 N N . LEU A 1 85 ? -14.553 -4.257 -4.270 1.00 85.62 85 LEU A N 1
ATOM 641 C CA . LEU A 1 85 ? -15.003 -4.763 -2.970 1.00 85.62 85 LEU A CA 1
ATOM 642 C C . LEU A 1 85 ? -15.558 -3.665 -2.048 1.00 85.62 85 LEU A C 1
ATOM 644 O O . LEU A 1 85 ? -16.352 -3.967 -1.158 1.00 85.62 85 LEU A O 1
ATOM 648 N N . SER A 1 86 ? -15.204 -2.396 -2.269 1.00 81.19 86 SER A N 1
ATOM 649 C CA . SER A 1 86 ? -15.666 -1.232 -1.497 1.00 81.19 86 SER A CA 1
ATOM 650 C C . SER A 1 86 ? -17.186 -1.195 -1.247 1.00 81.19 86 SER A C 1
ATOM 652 O O . SER A 1 86 ? -17.590 -1.106 -0.080 1.00 81.19 86 SER A O 1
ATOM 654 N N . PRO A 1 87 ? -18.071 -1.336 -2.261 1.00 75.50 87 PRO A N 1
ATOM 655 C CA . PRO A 1 87 ? -19.515 -1.330 -2.024 1.00 75.50 87 PRO A CA 1
ATOM 656 C C . PRO A 1 87 ? -19.992 -2.529 -1.192 1.00 75.50 87 PRO A C 1
ATOM 658 O O . PRO A 1 87 ? -20.967 -2.406 -0.452 1.00 75.50 87 PRO A O 1
ATOM 661 N N . TRP A 1 88 ? -19.313 -3.677 -1.273 1.00 77.25 88 TRP A N 1
ATOM 662 C CA . TRP A 1 88 ? -19.656 -4.871 -0.499 1.00 77.25 88 TRP A CA 1
ATOM 663 C C . TRP A 1 88 ? -19.257 -4.718 0.974 1.00 77.25 88 TRP A C 1
ATOM 665 O O . TRP A 1 88 ? -20.075 -4.957 1.864 1.00 77.25 88 TRP A O 1
ATOM 675 N N . ILE A 1 89 ? -18.050 -4.199 1.225 1.00 73.25 89 ILE A N 1
ATOM 676 C CA . ILE A 1 89 ? -17.546 -3.885 2.569 1.00 73.25 89 ILE A CA 1
ATOM 677 C C . ILE A 1 89 ? -18.439 -2.828 3.234 1.00 73.25 89 ILE A C 1
ATOM 679 O O . ILE A 1 89 ? -18.898 -3.019 4.360 1.00 73.25 89 ILE A O 1
ATOM 683 N N . SER A 1 90 ? -18.777 -1.750 2.518 1.00 67.25 90 SER A N 1
ATOM 684 C CA . SER A 1 90 ? -19.671 -0.701 3.029 1.00 67.25 90 SER A CA 1
ATOM 685 C C . SER A 1 90 ? -21.077 -1.233 3.343 1.00 67.25 90 SER A C 1
ATOM 687 O O . SER A 1 90 ? -21.688 -0.849 4.343 1.00 67.25 90 SER A O 1
ATOM 689 N N . ARG A 1 91 ? -21.585 -2.178 2.539 1.00 68.69 91 ARG A N 1
ATOM 690 C CA . ARG A 1 91 ? -22.889 -2.815 2.770 1.00 68.69 91 ARG A CA 1
ATOM 691 C C . ARG A 1 91 ? -22.891 -3.720 4.004 1.00 68.69 91 ARG A C 1
ATOM 693 O O . ARG A 1 91 ? -23.902 -3.748 4.699 1.00 68.69 91 ARG A O 1
ATOM 700 N N . MET A 1 92 ? -21.781 -4.390 4.319 1.00 65.06 92 MET A N 1
ATOM 701 C CA . MET A 1 92 ? -21.628 -5.163 5.562 1.00 65.06 92 MET A CA 1
ATOM 702 C C . MET A 1 92 ? -21.474 -4.278 6.809 1.00 65.06 92 MET A C 1
ATOM 704 O O . MET A 1 92 ? -21.852 -4.696 7.899 1.00 65.06 92 MET A O 1
ATOM 708 N N . MET A 1 93 ? -20.988 -3.040 6.664 1.00 63.00 93 MET A N 1
ATOM 709 C CA . MET A 1 93 ? -20.857 -2.083 7.775 1.00 63.00 93 MET A CA 1
ATOM 710 C C . MET A 1 93 ? -22.160 -1.344 8.129 1.00 63.00 93 MET A C 1
ATOM 712 O O . MET A 1 93 ? -22.242 -0.733 9.191 1.00 63.00 93 MET A O 1
ATOM 716 N N . ARG A 1 94 ? -23.211 -1.421 7.297 1.00 53.94 94 ARG A N 1
ATOM 717 C CA . ARG A 1 94 ? -24.516 -0.760 7.535 1.00 53.94 94 ARG A CA 1
ATOM 718 C C . ARG A 1 94 ? -25.321 -1.298 8.735 1.00 53.94 94 ARG A C 1
ATOM 720 O O . ARG A 1 94 ? -26.404 -0.783 8.996 1.00 53.94 94 ARG A O 1
ATOM 727 N N . GLY A 1 95 ? -24.819 -2.303 9.453 1.00 53.12 95 GLY A N 1
ATOM 728 C CA . GLY A 1 95 ? -25.467 -2.890 10.632 1.00 53.12 95 GLY A CA 1
ATOM 729 C C . GLY A 1 95 ? -25.034 -2.317 11.987 1.00 53.12 95 GLY A C 1
ATOM 730 O O . GLY A 1 95 ? -25.590 -2.733 12.998 1.00 53.12 95 GLY A O 1
ATOM 731 N N . VAL A 1 96 ? -24.064 -1.396 12.032 1.00 53.16 96 VAL A N 1
ATOM 732 C CA . VAL A 1 96 ? -23.559 -0.809 13.287 1.00 53.16 96 VAL A CA 1
ATOM 733 C C . VAL A 1 96 ? -23.791 0.704 13.257 1.00 53.16 96 VAL A C 1
ATOM 735 O O . VAL A 1 96 ? -22.930 1.466 12.821 1.00 53.16 96 VAL A O 1
ATOM 738 N N . HIS A 1 97 ? -24.998 1.115 13.653 1.00 41.00 97 HIS A N 1
ATOM 739 C CA . HIS A 1 97 ? -25.254 2.461 14.175 1.00 41.00 97 HIS A CA 1
ATOM 740 C C . HIS A 1 97 ? -25.133 2.413 15.697 1.00 41.00 97 HIS A C 1
ATOM 742 O O . HIS A 1 97 ? -25.628 1.421 16.280 1.00 41.00 97 HIS A O 1
#

Sequence (97 aa):
MGLMFILLLFTFAELFLSPVG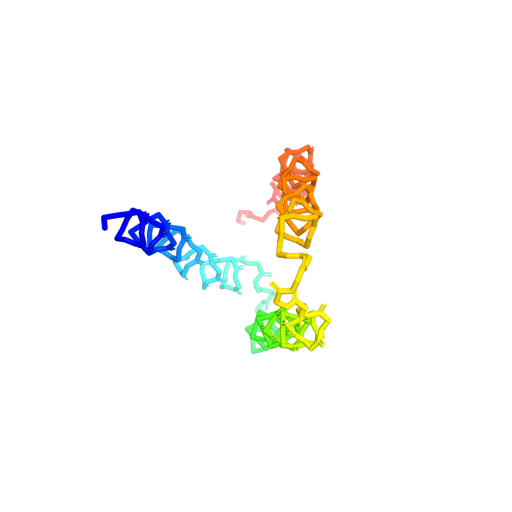LSLSTKLAPKAFHTQMVALFFLSVALGSSMAGTLAKYYNENDEVPYFTWVGAASIAVGVVMILLSPWISRMMRGVH

Radius of gyration: 17.03 Å; chains: 1; bounding box: 46×26×40 Å